Protein AF-A0A953RGW0-F1 (afdb_monomer_lite)

S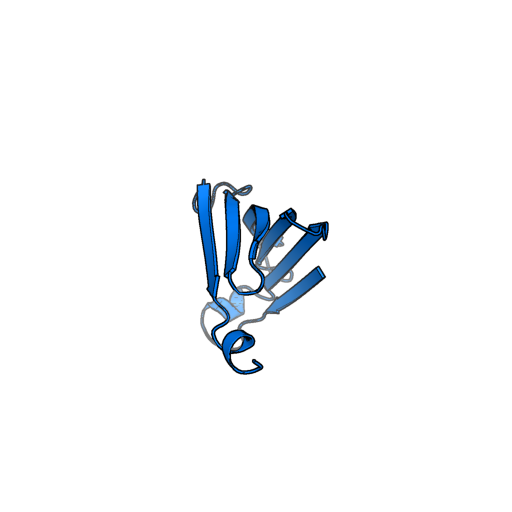equence (105 aa):
MFNPVFERALDGPGTAHGWNFEPALLLRWKRKEFSPSLEYYGEVESINVRPRAQPEVHQLFCGGDWEMSRIFKVNLGVGFDLAGRGPGIVLKSRLEWDWGARRNR

Secondary structure (DSSP, 8-state):
-EEEEEEE-SSSGGGGG-EEEEEEEEEE---SSEEEEEEEEEEEE-SSSSSTTEEEEEEEEEEEEEEEETTEEEEEEEEEESSSSS-SEEEEEEEEE-SGGGS--

Radius of gyration: 18.39 Å; chains: 1; bounding box: 42×29×50 Å

Structure (mmCIF, N/CA/C/O backbone):
data_AF-A0A953RGW0-F1
#
_entry.id   AF-A0A953RGW0-F1
#
loop_
_atom_site.group_PDB
_atom_site.id
_atom_site.type_symbol
_atom_site.label_atom_id
_atom_site.label_alt_id
_atom_site.label_comp_id
_atom_site.label_asym_id
_atom_site.label_entity_id
_atom_site.label_seq_id
_atom_site.pdbx_PDB_ins_code
_atom_site.Cartn_x
_atom_site.Cartn_y
_atom_site.Cartn_z
_atom_site.occupancy
_atom_site.B_iso_or_equiv
_atom_site.auth_seq_id
_atom_site.auth_comp_id
_atom_site.auth_asym_id
_atom_site.auth_atom_id
_atom_site.pdbx_PDB_model_num
ATOM 1 N N . MET A 1 1 ? 5.801 -2.560 6.561 1.00 76.00 1 MET A N 1
ATOM 2 C CA . MET A 1 1 ? 5.990 -3.896 5.967 1.00 76.00 1 MET A CA 1
ATOM 3 C C . MET A 1 1 ? 6.678 -3.705 4.634 1.00 76.00 1 MET A C 1
ATOM 5 O O . MET A 1 1 ? 6.277 -2.824 3.891 1.00 76.00 1 MET A O 1
ATOM 9 N N . PHE A 1 2 ? 7.712 -4.487 4.362 1.00 77.31 2 PHE A N 1
ATOM 10 C CA . PHE A 1 2 ? 8.408 -4.504 3.080 1.00 77.31 2 PHE A CA 1
ATOM 11 C C . PHE A 1 2 ? 8.417 -5.954 2.601 1.00 77.31 2 PHE A C 1
ATOM 13 O O . PHE A 1 2 ? 8.765 -6.835 3.386 1.00 77.31 2 PHE A O 1
ATOM 20 N N . ASN A 1 3 ? 7.951 -6.192 1.379 1.00 77.81 3 ASN A N 1
ATOM 21 C CA . ASN A 1 3 ? 7.791 -7.517 0.792 1.00 77.81 3 ASN A CA 1
ATOM 22 C C . ASN A 1 3 ? 8.281 -7.506 -0.663 1.00 77.81 3 ASN A C 1
ATOM 24 O O . ASN A 1 3 ? 7.475 -7.364 -1.580 1.00 77.81 3 ASN A O 1
ATOM 28 N N . PRO A 1 4 ? 9.599 -7.583 -0.882 1.00 75.19 4 PRO A N 1
ATOM 29 C CA . PRO A 1 4 ? 10.150 -7.698 -2.221 1.00 75.19 4 PRO A CA 1
ATOM 30 C C . PRO A 1 4 ? 9.944 -9.112 -2.773 1.00 75.19 4 PRO A C 1
ATOM 32 O O . PRO A 1 4 ? 10.230 -10.090 -2.080 1.00 75.19 4 PRO A O 1
ATOM 35 N N . VAL A 1 5 ? 9.520 -9.214 -4.030 1.00 74.50 5 VAL A N 1
ATOM 36 C CA . VAL A 1 5 ? 9.441 -10.483 -4.764 1.00 74.50 5 VAL A CA 1
ATOM 37 C C . VAL A 1 5 ? 10.449 -10.463 -5.912 1.00 74.50 5 VAL A C 1
ATOM 39 O O . VAL A 1 5 ? 10.623 -9.450 -6.586 1.00 74.50 5 VAL A O 1
ATOM 42 N N . PHE A 1 6 ? 11.153 -11.579 -6.103 1.00 72.62 6 PHE A N 1
ATOM 43 C CA . PHE A 1 6 ? 12.003 -11.818 -7.267 1.00 72.62 6 PHE A CA 1
ATOM 44 C C . PHE A 1 6 ? 11.414 -12.981 -8.052 1.00 72.62 6 PHE A C 1
ATOM 46 O O . PHE A 1 6 ? 11.306 -14.087 -7.516 1.00 72.62 6 PHE A O 1
ATOM 53 N N . GLU A 1 7 ? 11.079 -12.745 -9.313 1.00 63.81 7 GLU A N 1
ATOM 54 C CA . GLU A 1 7 ? 10.497 -13.749 -10.195 1.00 63.81 7 GLU A CA 1
ATOM 55 C C . GLU A 1 7 ? 11.407 -14.017 -11.392 1.00 63.81 7 GLU A C 1
ATOM 57 O O . GLU A 1 7 ? 12.159 -13.159 -11.857 1.00 63.81 7 GLU A O 1
ATOM 62 N N . ARG A 1 8 ? 11.364 -15.250 -11.894 1.00 62.41 8 ARG A N 1
ATOM 63 C CA . ARG A 1 8 ? 12.017 -15.632 -13.144 1.00 62.41 8 ARG A CA 1
ATOM 64 C C . ARG A 1 8 ? 11.157 -16.670 -13.837 1.00 62.41 8 ARG A C 1
ATOM 66 O O . ARG A 1 8 ? 10.942 -17.749 -13.284 1.00 62.41 8 ARG A O 1
ATOM 73 N N . ALA A 1 9 ? 10.734 -16.377 -15.061 1.00 63.31 9 ALA A N 1
ATOM 74 C CA . ALA A 1 9 ? 10.098 -17.373 -15.910 1.00 63.31 9 ALA A CA 1
ATOM 75 C C . ALA A 1 9 ? 11.085 -18.524 -16.174 1.00 63.31 9 ALA A C 1
ATOM 77 O O . ALA A 1 9 ? 12.212 -18.291 -16.616 1.00 63.31 9 ALA A O 1
ATOM 78 N N . LEU A 1 10 ? 10.682 -19.758 -15.860 1.00 58.28 10 LEU A N 1
ATOM 79 C CA . LEU A 1 10 ? 11.498 -20.958 -16.082 1.00 58.28 10 LEU A CA 1
ATOM 80 C C . LEU A 1 10 ? 11.241 -21.591 -17.459 1.00 58.28 10 LEU A C 1
ATOM 82 O O . LEU A 1 10 ? 12.142 -22.236 -17.978 1.00 58.28 10 LEU A O 1
ATOM 86 N N . ASP A 1 11 ? 10.069 -21.347 -18.059 1.00 49.47 11 ASP A N 1
ATOM 87 C CA . ASP A 1 11 ? 9.687 -21.800 -19.403 1.00 49.47 11 ASP A CA 1
ATOM 88 C C . ASP A 1 11 ? 8.729 -20.799 -20.089 1.00 49.47 11 ASP A C 1
ATOM 90 O O . ASP A 1 11 ? 7.968 -20.096 -19.422 1.00 49.47 11 ASP A O 1
ATOM 94 N N . GLY A 1 12 ? 8.759 -20.732 -21.428 1.00 60.22 12 GLY A N 1
ATOM 95 C CA . GLY A 1 12 ? 7.894 -19.871 -22.260 1.00 60.22 12 GLY A CA 1
ATOM 96 C C . GLY A 1 12 ? 8.541 -18.554 -22.741 1.00 60.22 12 GLY A C 1
ATOM 97 O O . GLY A 1 12 ? 9.683 -18.273 -22.383 1.00 60.22 12 GLY A O 1
ATOM 98 N N . PRO A 1 13 ? 7.841 -17.719 -23.544 1.00 57.22 13 PRO A N 1
ATOM 99 C CA . PRO A 1 13 ? 8.386 -16.491 -24.161 1.00 57.22 13 PRO A CA 1
ATOM 100 C C . PRO A 1 13 ? 9.000 -15.471 -23.178 1.00 57.22 13 PRO A C 1
ATOM 102 O O . PRO A 1 13 ? 9.831 -14.649 -23.565 1.00 57.22 13 PRO A O 1
ATOM 105 N N . GLY A 1 14 ? 8.634 -15.548 -21.894 1.00 52.44 14 GLY A N 1
ATOM 106 C CA . GLY A 1 14 ? 9.189 -14.740 -20.804 1.00 52.44 14 GLY A CA 1
ATOM 107 C C . GLY A 1 14 ? 10.592 -15.154 -20.334 1.00 52.44 14 GLY A C 1
ATOM 108 O O . GLY A 1 14 ? 11.265 -14.361 -19.688 1.00 52.44 14 GLY A O 1
ATOM 109 N N . THR A 1 15 ? 11.100 -16.344 -20.690 1.00 58.00 15 THR A N 1
ATOM 110 C CA . THR A 1 15 ? 12.470 -16.778 -20.311 1.00 58.00 15 THR A CA 1
ATOM 111 C C . THR A 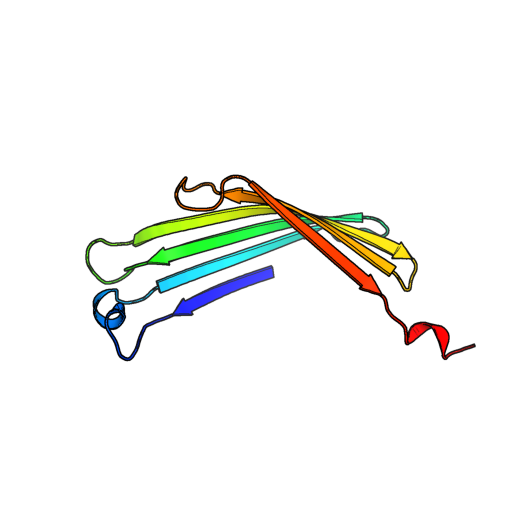1 15 ? 13.563 -15.864 -20.872 1.00 58.00 15 THR A C 1
ATOM 113 O O . THR A 1 15 ? 14.610 -15.699 -20.245 1.00 58.00 15 THR A O 1
ATOM 116 N N . ALA A 1 16 ? 13.314 -15.218 -22.016 1.00 58.12 16 ALA A N 1
ATOM 117 C CA . ALA A 1 16 ? 14.228 -14.246 -22.618 1.00 58.12 16 ALA A CA 1
ATOM 118 C C . ALA A 1 16 ? 14.282 -12.897 -21.867 1.00 58.12 16 ALA A C 1
ATOM 120 O O . ALA A 1 16 ? 15.234 -12.140 -22.057 1.00 58.12 16 ALA A O 1
ATOM 121 N N . HIS A 1 17 ? 13.299 -12.618 -21.003 1.00 58.47 17 HIS A N 1
ATOM 122 C CA . HIS A 1 17 ? 13.153 -11.355 -20.267 1.00 58.47 17 HIS A CA 1
ATOM 123 C C . HIS A 1 17 ? 13.881 -11.377 -18.909 1.00 58.47 17 HIS A C 1
ATOM 125 O O . HIS A 1 17 ? 14.019 -10.354 -18.252 1.00 58.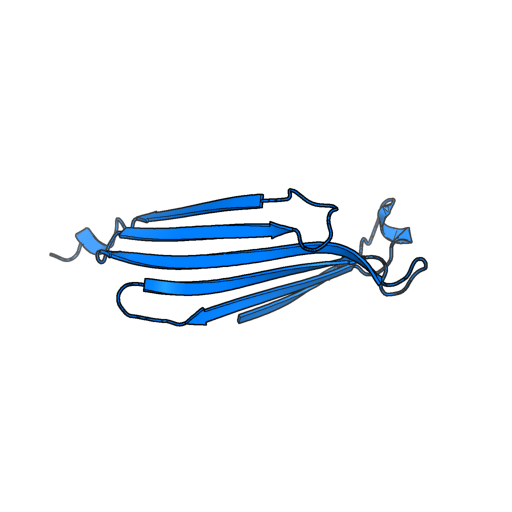47 17 HIS A O 1
ATOM 131 N N . GLY A 1 18 ? 14.468 -12.511 -18.510 1.00 66.75 18 GLY A N 1
ATOM 132 C CA . GLY A 1 18 ? 15.358 -12.592 -17.351 1.00 66.75 18 GLY A CA 1
ATOM 133 C C . GLY A 1 18 ? 14.646 -12.578 -16.001 1.00 66.75 18 GLY A C 1
ATOM 134 O O . GLY A 1 18 ? 13.640 -13.249 -15.814 1.00 66.75 18 GLY A O 1
ATOM 135 N N . TRP A 1 19 ? 15.257 -11.908 -15.021 1.00 69.06 19 TRP A N 1
ATOM 136 C CA . TRP A 1 19 ? 14.701 -11.775 -13.674 1.00 69.06 19 TRP A CA 1
ATOM 137 C C . TRP A 1 19 ? 13.844 -10.513 -13.589 1.00 69.06 19 TRP A C 1
ATOM 139 O O . TRP A 1 19 ? 14.336 -9.433 -13.936 1.00 69.06 19 TRP A O 1
ATOM 149 N N . ASN A 1 20 ? 12.637 -10.673 -13.057 1.00 70.19 20 ASN A N 1
ATOM 150 C CA . ASN A 1 20 ? 11.708 -9.608 -12.712 1.00 70.19 20 ASN A CA 1
ATOM 151 C C . ASN A 1 20 ? 11.779 -9.351 -11.200 1.00 70.19 20 ASN A C 1
ATOM 153 O O . ASN A 1 20 ? 12.016 -10.263 -10.400 1.00 70.19 20 ASN A O 1
ATOM 157 N N . PHE A 1 21 ? 11.646 -8.090 -10.806 1.00 75.25 21 PHE A N 1
ATOM 158 C CA . PHE A 1 21 ? 11.676 -7.671 -9.410 1.00 75.25 21 PHE A CA 1
ATOM 159 C C . PHE A 1 21 ? 10.499 -6.768 -9.104 1.00 75.25 21 PHE A C 1
ATOM 161 O O . PHE A 1 21 ? 10.337 -5.706 -9.703 1.00 75.25 21 PHE A O 1
ATOM 168 N N . GLU A 1 22 ? 9.738 -7.177 -8.101 1.00 79.19 22 GLU A N 1
ATOM 169 C CA . GLU A 1 22 ? 8.524 -6.508 -7.674 1.00 79.19 22 GLU A CA 1
ATOM 170 C C . GLU A 1 22 ? 8.661 -6.069 -6.214 1.00 79.19 22 GLU A C 1
ATOM 172 O O . GLU A 1 22 ? 8.368 -6.822 -5.275 1.00 79.19 22 GLU A O 1
ATOM 177 N N . PRO A 1 23 ? 9.182 -4.857 -5.961 1.00 79.31 23 PRO A N 1
ATOM 178 C CA . PRO A 1 23 ? 9.221 -4.316 -4.616 1.00 79.31 23 PRO A CA 1
ATOM 179 C C . PRO A 1 23 ? 7.819 -3.881 -4.176 1.00 79.31 23 PRO A C 1
ATOM 181 O O . PRO A 1 23 ? 7.279 -2.901 -4.690 1.00 79.31 23 PRO A O 1
ATOM 184 N N . ALA A 1 24 ? 7.277 -4.536 -3.145 1.00 83.38 24 ALA A N 1
ATOM 185 C CA . ALA A 1 24 ? 6.096 -4.052 -2.435 1.00 83.38 24 ALA A CA 1
ATOM 186 C C . ALA A 1 24 ? 6.476 -3.445 -1.075 1.00 83.38 24 ALA A C 1
ATOM 188 O O . ALA A 1 24 ? 7.165 -4.057 -0.252 1.00 83.38 24 ALA A O 1
ATOM 189 N N . LEU A 1 25 ? 5.996 -2.235 -0.800 1.00 87.94 25 LEU A N 1
ATOM 190 C CA . LEU A 1 25 ? 6.187 -1.532 0.466 1.00 87.94 25 LEU A CA 1
ATOM 191 C C . LEU A 1 25 ? 4.837 -1.051 0.998 1.00 87.94 25 LEU A C 1
ATOM 193 O O . LEU A 1 25 ? 4.066 -0.429 0.285 1.00 87.94 25 LEU A O 1
ATOM 197 N N . LEU A 1 26 ? 4.5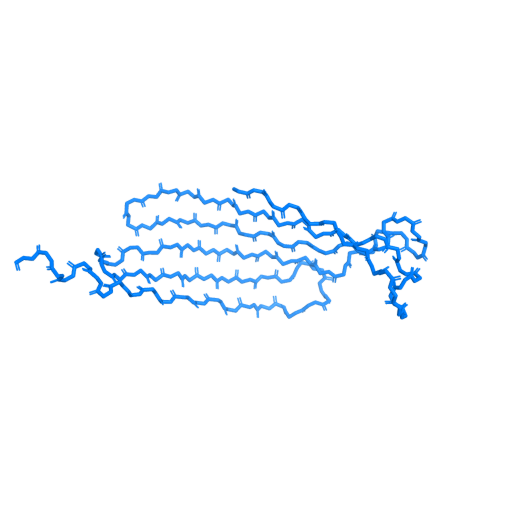75 -1.283 2.280 1.00 88.81 26 LEU A N 1
ATOM 198 C CA . LEU A 1 26 ? 3.428 -0.748 3.010 1.00 88.81 26 LEU A CA 1
ATOM 199 C C . LEU A 1 26 ? 3.934 -0.019 4.256 1.00 88.81 26 LEU A C 1
ATOM 201 O O . LEU A 1 26 ? 4.468 -0.633 5.187 1.00 88.81 26 LEU A O 1
ATOM 205 N N . LEU A 1 27 ? 3.699 1.282 4.316 1.00 90.88 27 LEU A N 1
ATOM 206 C CA . LEU A 1 27 ? 3.849 2.089 5.519 1.00 90.88 27 LEU A CA 1
ATOM 207 C C . LEU A 1 27 ? 2.463 2.314 6.108 1.00 90.88 27 LEU A C 1
ATOM 209 O O . LEU A 1 27 ? 1.577 2.824 5.435 1.00 90.88 27 LEU A O 1
ATOM 213 N N . ARG A 1 28 ? 2.256 1.922 7.366 1.00 92.06 28 ARG A N 1
ATOM 214 C CA . ARG A 1 28 ? 0.979 2.113 8.061 1.00 92.06 28 ARG A CA 1
ATOM 215 C C . ARG A 1 28 ? 1.221 2.719 9.425 1.00 92.06 28 ARG A C 1
ATOM 217 O O . ARG A 1 28 ? 1.946 2.144 10.237 1.00 92.06 28 ARG A O 1
ATOM 224 N N . TRP A 1 29 ? 0.565 3.840 9.690 1.00 91.31 29 TRP A N 1
ATOM 225 C CA . TRP A 1 29 ? 0.536 4.431 11.016 1.00 91.31 29 TRP A CA 1
ATOM 226 C C . TRP A 1 29 ? -0.672 3.885 11.765 1.00 91.31 29 TRP A C 1
ATOM 228 O O . TRP A 1 29 ? -1.805 4.251 11.469 1.00 91.31 29 TRP A O 1
ATOM 238 N N . LYS A 1 30 ? -0.449 3.021 12.757 1.00 90.62 30 LYS A N 1
ATOM 239 C CA . LYS A 1 30 ? -1.547 2.462 13.553 1.00 90.62 30 LYS A CA 1
ATOM 240 C C . LYS A 1 30 ? -2.117 3.520 14.499 1.00 90.62 30 LYS A C 1
ATOM 242 O O . LYS A 1 30 ? -1.388 4.056 15.333 1.00 90.62 30 LYS A O 1
ATOM 247 N N . ARG A 1 31 ? -3.413 3.809 14.383 1.00 89.38 31 ARG A N 1
ATOM 248 C CA . ARG A 1 31 ? -4.179 4.582 15.375 1.00 89.38 31 ARG A CA 1
ATOM 249 C C . ARG A 1 31 ? -5.467 3.845 15.717 1.00 89.38 31 ARG A C 1
ATOM 251 O O . ARG A 1 31 ? -5.856 2.918 15.020 1.00 89.38 31 ARG A O 1
ATOM 258 N N . LYS A 1 32 ? -6.117 4.283 16.795 1.00 85.38 32 LYS A N 1
ATOM 259 C CA . LYS A 1 32 ? -7.300 3.628 17.362 1.00 85.38 32 LYS A CA 1
ATOM 260 C C . LYS A 1 32 ? -8.520 3.633 16.434 1.00 85.38 32 LYS A C 1
ATOM 262 O O . LYS A 1 32 ? -9.268 2.674 16.434 1.00 85.38 32 LYS A O 1
ATOM 267 N N . GLU A 1 33 ? -8.737 4.715 15.694 1.00 88.12 33 GLU A N 1
ATOM 268 C CA . GLU A 1 33 ? -9.937 4.878 14.856 1.00 88.12 33 GLU A CA 1
ATOM 269 C C . GLU A 1 33 ? -9.590 4.827 13.372 1.00 88.12 33 GLU A C 1
ATOM 271 O O . GLU A 1 33 ? -10.237 4.123 12.605 1.00 88.12 33 GLU A O 1
ATOM 276 N N . PHE A 1 34 ? -8.535 5.537 12.973 1.00 91.94 34 PHE A N 1
ATOM 277 C CA . PHE A 1 34 ? -8.104 5.610 11.584 1.00 91.94 34 PHE A CA 1
ATOM 278 C C . PHE A 1 34 ? -6.594 5.425 11.461 1.00 91.94 34 PHE A C 1
ATOM 280 O O . PHE A 1 34 ? -5.814 6.234 11.967 1.00 91.94 34 PHE A O 1
ATOM 287 N N . SER A 1 35 ? -6.188 4.369 10.766 1.00 94.69 35 SER A N 1
ATOM 288 C CA . SER A 1 35 ? -4.796 4.031 10.502 1.00 94.69 35 SER A CA 1
ATOM 289 C C . SER A 1 35 ? -4.427 4.400 9.064 1.00 94.69 35 SER A C 1
ATOM 291 O O . SER A 1 35 ? -4.648 3.583 8.166 1.00 94.69 35 SER A O 1
ATOM 293 N N . PRO A 1 36 ? -3.873 5.601 8.811 1.00 94.12 36 PRO A N 1
ATOM 294 C CA . PRO A 1 36 ? -3.447 5.971 7.469 1.00 94.12 36 PRO A CA 1
ATOM 295 C C . PRO A 1 36 ? -2.321 5.055 6.984 1.00 94.12 36 PRO A C 1
ATOM 297 O O . PRO A 1 36 ? -1.452 4.627 7.757 1.00 94.12 36 PRO A O 1
ATOM 300 N N . SER A 1 37 ? -2.334 4.771 5.686 1.00 92.06 37 SER A N 1
ATOM 301 C CA . SER A 1 37 ? -1.369 3.913 5.018 1.00 92.06 37 SER A CA 1
ATOM 302 C C . SER A 1 37 ? -0.945 4.445 3.656 1.00 92.06 37 SER A C 1
ATOM 304 O O . SER A 1 37 ? -1.739 5.015 2.910 1.00 92.06 37 SER A O 1
ATOM 306 N N . LEU A 1 38 ? 0.312 4.178 3.329 1.00 91.81 38 LEU A N 1
ATOM 307 C CA . LEU A 1 38 ? 0.906 4.376 2.021 1.00 91.81 38 LEU A CA 1
ATOM 308 C C . LEU A 1 38 ? 1.413 3.020 1.526 1.00 91.81 38 LEU A C 1
ATOM 310 O O . LEU A 1 38 ? 2.248 2.402 2.191 1.00 91.81 38 LEU A O 1
ATOM 314 N N . GLU A 1 39 ? 0.898 2.548 0.397 1.00 89.94 39 GLU A N 1
ATOM 315 C CA . GLU A 1 39 ? 1.367 1.333 -0.271 1.00 89.94 39 GLU A CA 1
ATOM 316 C C . GLU A 1 39 ? 2.062 1.711 -1.575 1.00 89.94 39 GLU A C 1
ATOM 318 O O . GLU A 1 39 ? 1.556 2.527 -2.333 1.00 89.94 39 GLU A O 1
ATOM 323 N N . TYR A 1 40 ? 3.208 1.110 -1.844 1.00 86.81 40 TYR A N 1
ATOM 324 C CA . TYR A 1 40 ? 3.946 1.250 -3.085 1.00 86.81 40 TYR A CA 1
ATOM 325 C C . TYR A 1 40 ? 4.175 -0.138 -3.674 1.00 86.81 40 TYR A C 1
ATOM 327 O O . TYR A 1 40 ? 4.658 -1.030 -2.973 1.00 86.81 40 TYR A O 1
ATOM 335 N N . TYR A 1 41 ? 3.843 -0.292 -4.949 1.00 82.56 41 TYR A N 1
ATOM 336 C CA . TYR A 1 41 ? 4.100 -1.481 -5.748 1.00 82.56 41 TYR A CA 1
ATOM 337 C C . TYR A 1 41 ? 4.907 -1.043 -6.964 1.00 82.56 41 TYR A C 1
ATOM 339 O O . TYR A 1 41 ? 4.455 -0.208 -7.746 1.00 82.56 41 TYR A O 1
ATOM 347 N N . GLY A 1 42 ? 6.124 -1.555 -7.084 1.00 79.94 42 GLY A N 1
ATOM 348 C CA . GLY A 1 42 ? 6.922 -1.402 -8.290 1.00 79.94 42 GLY A CA 1
ATOM 349 C C . GLY A 1 42 ? 7.024 -2.726 -9.024 1.00 79.94 42 GLY A C 1
ATOM 350 O O . GLY A 1 42 ? 6.992 -3.775 -8.389 1.00 79.94 42 GLY A O 1
ATOM 351 N N . GLU A 1 43 ? 7.223 -2.644 -10.329 1.00 73.38 43 GLU A N 1
ATOM 352 C CA . GLU A 1 43 ? 7.594 -3.759 -11.187 1.00 73.38 43 GLU A CA 1
ATOM 353 C C . GLU A 1 43 ? 8.760 -3.319 -12.071 1.00 73.38 43 GLU A C 1
ATOM 355 O O . GLU A 1 43 ? 8.702 -2.304 -12.776 1.00 73.38 43 GLU A O 1
ATOM 360 N N . VAL A 1 44 ? 9.860 -4.056 -11.963 1.00 68.81 44 VAL A N 1
ATOM 361 C CA . VAL A 1 44 ? 11.078 -3.832 -12.732 1.00 68.81 44 VAL A CA 1
ATOM 362 C C . VAL A 1 44 ? 11.407 -5.116 -13.468 1.00 68.81 44 VAL A C 1
ATOM 364 O O . VAL A 1 44 ? 11.831 -6.104 -12.862 1.00 68.81 44 VAL A O 1
ATOM 367 N N . GLU A 1 45 ? 11.260 -5.081 -14.784 1.00 66.62 45 GLU A N 1
ATOM 368 C CA . GLU A 1 45 ? 11.605 -6.207 -15.638 1.00 66.62 45 GLU A CA 1
ATOM 369 C C . GLU A 1 45 ? 13.078 -6.194 -16.050 1.00 66.62 45 GLU A C 1
ATOM 371 O O . GLU A 1 45 ? 13.768 -5.162 -16.043 1.00 66.62 45 GLU A O 1
ATOM 376 N N . SER A 1 46 ? 13.555 -7.360 -16.494 1.00 63.09 46 SER A N 1
ATOM 377 C CA . SER A 1 46 ? 14.824 -7.477 -17.215 1.00 63.09 46 SER A CA 1
ATOM 378 C C . SER A 1 46 ? 16.024 -6.936 -16.432 1.00 63.09 46 SER A C 1
ATOM 380 O O . SER A 1 46 ? 16.870 -6.208 -16.948 1.00 63.09 46 SER A O 1
ATOM 382 N N . ILE A 1 47 ? 16.159 -7.309 -15.157 1.00 59.50 47 ILE A N 1
ATOM 383 C CA . ILE A 1 47 ? 17.277 -6.845 -14.307 1.00 59.50 47 ILE A CA 1
ATOM 384 C C . ILE A 1 47 ? 18.642 -7.283 -14.865 1.00 59.50 47 ILE A C 1
ATOM 386 O O . ILE A 1 47 ? 19.641 -6.564 -14.731 1.00 59.50 47 ILE A O 1
ATOM 390 N N . ASN A 1 48 ? 18.679 -8.464 -15.492 1.00 59.25 48 ASN A N 1
ATOM 391 C CA . ASN A 1 48 ? 19.901 -9.155 -15.915 1.00 59.25 48 ASN A CA 1
ATOM 392 C C . ASN A 1 48 ? 20.079 -9.257 -17.441 1.00 59.25 48 ASN A C 1
ATOM 394 O O . ASN A 1 48 ? 21.108 -9.754 -17.895 1.00 59.25 48 ASN A O 1
ATOM 398 N N . VAL A 1 49 ? 19.119 -8.782 -18.237 1.00 55.81 49 VAL A N 1
ATOM 399 C CA . VAL A 1 49 ? 19.138 -8.855 -19.710 1.00 55.81 49 VAL A CA 1
ATOM 400 C C . VAL A 1 49 ? 18.762 -7.503 -20.307 1.00 55.81 49 VAL A C 1
ATOM 402 O O . VAL A 1 49 ? 18.149 -6.674 -19.646 1.00 55.81 49 VAL A O 1
ATOM 405 N N . ARG A 1 50 ? 19.214 -7.216 -21.532 1.00 52.84 50 ARG A N 1
ATOM 406 C CA . ARG A 1 50 ? 18.901 -5.944 -22.199 1.00 52.84 50 ARG A CA 1
ATOM 407 C C . ARG A 1 50 ? 17.515 -6.023 -22.857 1.00 52.84 50 ARG A C 1
ATOM 409 O O . ARG A 1 50 ? 17.273 -7.018 -23.532 1.00 52.84 50 ARG A O 1
ATOM 416 N N . PRO A 1 51 ? 16.685 -4.966 -22.766 1.00 54.06 51 PRO A N 1
ATOM 417 C CA . PRO A 1 51 ? 16.951 -3.667 -22.138 1.00 54.06 51 PRO A CA 1
ATOM 418 C C . PRO A 1 51 ? 16.808 -3.743 -20.613 1.00 54.06 51 PRO A C 1
ATOM 420 O O . PRO A 1 51 ? 15.824 -4.256 -20.098 1.00 54.06 51 PRO A O 1
ATOM 423 N N . ARG A 1 52 ? 17.821 -3.246 -19.898 1.00 56.78 52 ARG A N 1
ATOM 424 C CA . ARG A 1 52 ? 17.980 -3.481 -18.462 1.00 56.78 52 ARG A CA 1
ATOM 425 C C . ARG A 1 52 ? 17.073 -2.577 -17.636 1.00 56.78 52 ARG A C 1
ATOM 427 O O . ARG A 1 52 ? 17.059 -1.375 -17.893 1.00 56.78 52 ARG A O 1
ATOM 434 N N . ALA A 1 53 ? 16.462 -3.137 -16.590 1.00 57.97 53 ALA A N 1
ATOM 435 C CA . ALA A 1 53 ? 15.735 -2.397 -15.556 1.00 57.97 53 ALA A CA 1
ATOM 436 C C . ALA A 1 53 ? 14.675 -1.456 -16.141 1.00 57.97 53 ALA A C 1
ATOM 438 O O . ALA A 1 53 ? 14.641 -0.270 -15.811 1.00 57.97 53 ALA A O 1
ATOM 439 N N . GLN A 1 54 ? 13.849 -1.978 -17.050 1.00 58.94 54 GLN A N 1
ATOM 440 C CA . GLN A 1 54 ? 12.723 -1.209 -17.556 1.00 58.94 54 GLN A CA 1
ATOM 441 C C . GLN A 1 54 ? 11.648 -1.161 -16.466 1.00 58.94 54 GLN A C 1
ATOM 443 O O . GLN A 1 54 ? 11.157 -2.216 -16.065 1.00 58.94 54 GLN A O 1
ATOM 448 N N . PRO A 1 55 ? 11.307 0.032 -15.952 1.00 58.75 55 PRO A N 1
ATOM 449 C CA . PRO A 1 55 ? 10.170 0.166 -15.065 1.00 58.75 55 PRO A CA 1
ATOM 450 C C . PRO A 1 55 ? 8.902 -0.041 -15.889 1.00 58.75 55 PRO A C 1
ATOM 452 O O . PRO A 1 55 ? 8.627 0.734 -16.810 1.00 58.75 55 PRO A O 1
ATOM 455 N N . GLU A 1 56 ? 8.152 -1.094 -15.591 1.00 66.81 56 GLU A N 1
ATOM 456 C CA . GLU A 1 56 ? 6.891 -1.345 -16.287 1.00 66.81 56 GLU A CA 1
ATOM 457 C C . GLU A 1 56 ? 5.732 -0.658 -15.585 1.00 66.81 56 GLU A C 1
ATOM 459 O O . GLU A 1 56 ? 4.947 0.033 -16.235 1.00 66.81 56 GLU A O 1
ATOM 464 N N . VAL A 1 57 ? 5.663 -0.771 -14.258 1.00 71.69 57 VAL A N 1
ATOM 465 C CA . VAL A 1 57 ? 4.553 -0.230 -13.476 1.00 71.69 57 VAL A CA 1
ATOM 466 C C . VAL A 1 57 ? 5.055 0.264 -12.122 1.00 71.69 57 VAL A C 1
ATOM 468 O O . VAL A 1 57 ? 5.788 -0.424 -11.414 1.00 71.69 57 VAL A O 1
ATOM 471 N N . HIS A 1 58 ? 4.638 1.471 -11.735 1.00 83.62 58 HIS A N 1
ATOM 472 C CA . HIS A 1 58 ? 4.890 2.016 -10.403 1.00 83.62 58 HIS A CA 1
ATOM 473 C C . HIS A 1 58 ? 3.590 2.565 -9.839 1.00 83.62 58 HIS A C 1
ATOM 475 O O . HIS A 1 58 ? 3.177 3.665 -10.186 1.00 83.62 58 HIS A O 1
ATOM 481 N N . GLN A 1 59 ? 2.952 1.826 -8.942 1.00 84.75 59 GLN A N 1
ATOM 482 C CA . GLN A 1 59 ? 1.696 2.242 -8.334 1.00 84.75 59 GLN A CA 1
ATOM 483 C C . GLN A 1 59 ? 1.899 2.665 -6.886 1.00 84.75 59 GLN A C 1
ATOM 485 O O . GLN A 1 59 ? 2.481 1.943 -6.076 1.00 84.75 59 GLN A O 1
ATOM 490 N N . LEU A 1 60 ? 1.368 3.836 -6.550 1.00 88.62 60 LEU A N 1
ATOM 491 C CA . LEU A 1 60 ? 1.353 4.366 -5.195 1.00 88.62 60 LEU A CA 1
ATOM 492 C C . LEU A 1 60 ? -0.090 4.507 -4.723 1.00 88.62 60 LEU A C 1
ATOM 494 O O . LEU A 1 60 ? -0.845 5.290 -5.290 1.00 88.62 60 LEU A O 1
ATOM 498 N N . PHE A 1 61 ? -0.464 3.792 -3.669 1.00 89.88 61 PHE A N 1
ATOM 499 C CA . PHE A 1 61 ? -1.764 3.906 -3.028 1.00 89.88 61 PHE A CA 1
ATOM 500 C C . PHE A 1 61 ? -1.665 4.696 -1.731 1.00 89.88 61 PHE A C 1
ATOM 502 O O . PHE A 1 61 ? -0.985 4.301 -0.785 1.00 89.88 61 PHE A O 1
ATOM 509 N N . CYS A 1 62 ? -2.425 5.779 -1.665 1.00 91.88 62 CYS A N 1
ATOM 510 C CA . CYS A 1 62 ? -2.659 6.553 -0.458 1.00 91.88 62 CYS A CA 1
ATOM 511 C C . CYS A 1 62 ? -4.021 6.164 0.108 1.00 91.88 62 CYS A C 1
ATOM 513 O O . CYS A 1 62 ? -5.029 6.256 -0.590 1.00 91.88 62 CYS A O 1
ATOM 515 N N . GLY A 1 63 ? -4.082 5.745 1.366 1.00 93.69 63 GLY A N 1
ATOM 516 C CA . GLY A 1 63 ? -5.334 5.298 1.958 1.00 93.69 63 GLY A CA 1
ATOM 517 C C . GLY A 1 63 ? -5.265 5.137 3.463 1.00 93.69 63 GLY A C 1
ATOM 518 O O . GLY A 1 63 ? -4.440 5.750 4.140 1.00 93.69 63 GLY A O 1
ATOM 519 N N . GLY A 1 64 ? -6.141 4.301 3.997 1.00 93.44 64 GLY A N 1
ATOM 520 C CA . GLY A 1 64 ? -6.100 3.919 5.396 1.00 93.44 64 GLY A CA 1
ATOM 521 C C . GLY A 1 64 ? -7.222 2.978 5.789 1.00 93.44 64 GLY A C 1
ATOM 522 O O . GLY A 1 64 ? -8.222 2.835 5.083 1.00 93.44 64 GLY A O 1
ATOM 523 N N . ASP A 1 65 ? -7.036 2.358 6.948 1.00 93.12 65 ASP A N 1
ATOM 524 C CA . ASP A 1 65 ? -8.034 1.515 7.595 1.00 93.12 65 ASP A CA 1
ATOM 525 C C . ASP A 1 65 ? -8.811 2.337 8.625 1.00 93.12 65 ASP A C 1
ATOM 527 O O . ASP A 1 65 ? -8.217 2.945 9.516 1.00 93.12 65 ASP A O 1
ATOM 531 N N . TRP A 1 66 ? -10.134 2.315 8.545 1.00 93.19 66 TRP A N 1
ATOM 532 C CA . TRP A 1 66 ? -11.046 2.879 9.528 1.00 93.19 66 TRP A CA 1
ATOM 533 C C . TRP A 1 66 ? -11.714 1.754 10.319 1.00 93.19 66 TRP A C 1
ATOM 535 O O . TRP A 1 66 ? -12.474 0.947 9.779 1.00 93.19 66 TRP A O 1
ATOM 545 N N . GLU A 1 67 ? -11.459 1.721 11.622 1.00 91.81 67 GLU A N 1
ATOM 546 C CA . GLU A 1 67 ? -12.193 0.891 12.573 1.00 91.81 67 GLU A CA 1
ATOM 547 C C . GLU A 1 67 ? -13.521 1.574 12.935 1.00 91.81 67 GLU A C 1
ATOM 549 O O . GLU A 1 67 ? -13.586 2.406 13.838 1.00 91.81 67 GLU A O 1
ATOM 554 N N . MET A 1 68 ? -14.595 1.254 12.205 1.00 87.06 68 MET A N 1
ATOM 555 C CA . MET A 1 68 ? -15.927 1.808 12.492 1.00 87.06 68 MET A CA 1
ATOM 556 C C . MET A 1 68 ? -16.575 1.146 13.711 1.00 87.06 68 MET A C 1
ATOM 558 O O . MET A 1 68 ? -17.313 1.780 14.462 1.00 87.06 68 MET A O 1
ATOM 562 N N . SER A 1 69 ? -16.319 -0.145 13.920 1.00 85.81 69 SER A N 1
ATOM 563 C CA . SER A 1 69 ? -16.733 -0.865 15.121 1.00 85.81 69 SER A CA 1
ATOM 564 C C . SER A 1 69 ? -15.827 -2.071 15.364 1.00 85.81 69 SER A C 1
ATOM 566 O O . SER A 1 69 ? -15.009 -2.432 14.522 1.00 85.81 69 SER A O 1
ATOM 568 N N . ARG A 1 70 ? -16.020 -2.764 16.492 1.00 84.75 70 ARG A N 1
ATOM 569 C CA . ARG A 1 70 ? -15.289 -4.009 16.796 1.00 84.75 70 ARG A CA 1
ATOM 570 C C . ARG A 1 70 ? -15.519 -5.129 15.775 1.00 84.75 70 ARG A C 1
ATOM 572 O O . ARG A 1 70 ? -14.767 -6.093 15.779 1.00 84.75 70 ARG A O 1
ATOM 579 N N . ILE A 1 71 ? -16.561 -5.013 14.953 1.00 89.88 71 ILE A N 1
ATOM 580 C CA . ILE A 1 71 ? -16.970 -6.028 13.979 1.00 89.88 71 ILE A CA 1
ATOM 581 C C . ILE A 1 71 ? -16.896 -5.536 12.538 1.00 89.88 71 ILE A C 1
ATOM 583 O O . ILE A 1 71 ? -17.121 -6.326 11.634 1.00 89.88 71 ILE A O 1
ATOM 587 N N . PHE A 1 72 ? -16.631 -4.247 12.315 1.00 9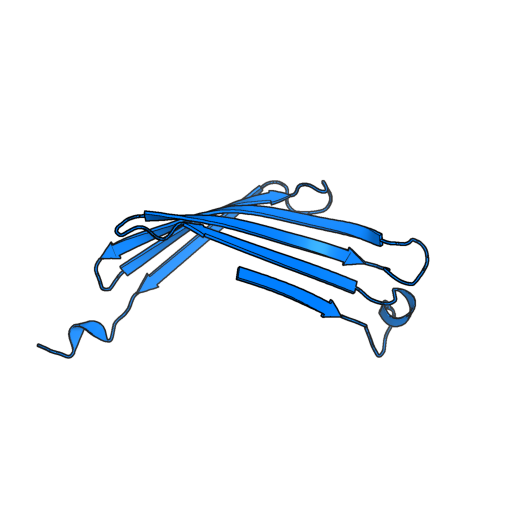0.69 72 PHE A N 1
ATOM 588 C CA . PHE A 1 72 ? -16.695 -3.647 10.989 1.00 90.69 72 PHE A CA 1
ATOM 589 C C . PHE A 1 72 ? -15.529 -2.693 10.772 1.00 90.69 72 PHE A C 1
ATOM 591 O O . PHE A 1 72 ? -15.366 -1.720 11.516 1.00 90.69 72 PHE A O 1
ATOM 598 N N . LYS A 1 73 ? -14.745 -2.967 9.730 1.00 92.94 73 LYS A N 1
ATOM 599 C CA . LYS A 1 73 ? -13.632 -2.125 9.295 1.00 92.94 73 LYS A CA 1
ATOM 600 C C . LYS A 1 73 ? -13.803 -1.752 7.833 1.00 92.94 73 LYS A C 1
ATOM 602 O O . LYS A 1 73 ? -14.238 -2.560 7.014 1.00 92.94 73 LYS A O 1
ATOM 607 N N . VAL A 1 74 ? -13.414 -0.530 7.513 1.00 93.12 74 VAL A N 1
ATOM 608 C CA . VAL A 1 74 ? -13.480 0.027 6.166 1.00 93.12 74 VAL A CA 1
ATOM 609 C C . VAL A 1 74 ? -12.091 0.489 5.777 1.00 93.12 74 VAL A C 1
ATOM 611 O O . VAL A 1 74 ? -11.529 1.359 6.424 1.00 93.12 74 VAL A O 1
ATOM 614 N N . ASN A 1 75 ? -11.536 -0.064 4.712 1.00 92.69 75 ASN A N 1
ATOM 615 C CA . ASN A 1 75 ? -10.325 0.434 4.086 1.00 92.69 75 ASN A CA 1
ATOM 616 C C . ASN A 1 75 ? -10.706 1.203 2.822 1.00 92.69 75 ASN A C 1
ATOM 618 O O . ASN A 1 75 ? -11.502 0.720 2.013 1.00 92.69 75 ASN A O 1
ATOM 622 N N . LEU A 1 76 ? -10.132 2.391 2.667 1.00 93.62 76 LEU A N 1
ATOM 623 C CA . LEU A 1 76 ? -10.261 3.213 1.469 1.00 93.62 76 LEU A CA 1
ATOM 624 C C . LEU A 1 76 ? -8.869 3.632 1.021 1.00 93.62 76 LEU A C 1
ATOM 626 O O . LEU A 1 76 ? -8.030 3.985 1.850 1.00 93.62 76 LEU A O 1
ATOM 630 N N . GLY A 1 77 ? -8.638 3.634 -0.285 1.00 91.69 77 GLY A N 1
ATOM 631 C CA . GLY A 1 77 ? -7.395 4.104 -0.867 1.00 91.69 77 GLY A CA 1
ATOM 632 C C . GLY A 1 77 ? -7.553 4.560 -2.310 1.00 91.69 77 GLY A C 1
ATOM 633 O O . GLY A 1 77 ? -8.424 4.094 -3.044 1.00 91.69 77 GLY A O 1
ATOM 634 N N . VAL A 1 78 ? -6.679 5.475 -2.705 1.00 91.75 78 VAL A N 1
ATOM 635 C CA . VAL A 1 78 ? -6.518 5.963 -4.071 1.00 91.75 78 VAL A CA 1
ATOM 636 C C . VAL A 1 78 ? -5.110 5.611 -4.526 1.00 91.75 78 VAL A C 1
ATOM 638 O O . VAL A 1 78 ? -4.137 6.032 -3.906 1.00 91.75 78 VAL A O 1
ATOM 641 N N . GLY A 1 79 ? -5.027 4.809 -5.578 1.00 88.88 79 GLY A N 1
ATOM 642 C CA . GLY A 1 79 ? -3.824 4.460 -6.313 1.00 88.88 79 GLY A CA 1
ATOM 643 C C . GLY A 1 79 ? -3.561 5.437 -7.448 1.00 88.88 79 GLY A C 1
ATOM 644 O O . GLY A 1 79 ? -4.491 5.832 -8.149 1.00 88.88 79 GLY A O 1
ATOM 645 N N . PHE A 1 80 ? -2.298 5.782 -7.644 1.00 86.69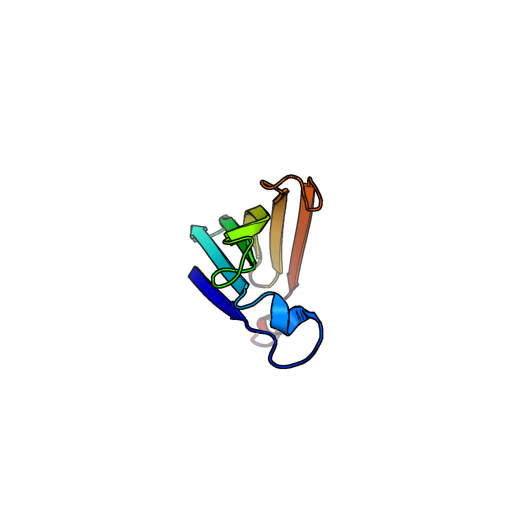 80 PHE A N 1
ATOM 646 C CA . PHE A 1 80 ? -1.809 6.556 -8.776 1.00 86.69 80 PHE A CA 1
ATOM 647 C C . PHE A 1 80 ? -0.733 5.748 -9.481 1.00 86.69 80 PHE A C 1
ATOM 649 O O . PHE A 1 80 ? 0.161 5.215 -8.818 1.00 86.69 80 PHE A O 1
ATOM 656 N N . ASP A 1 81 ? -0.803 5.684 -10.806 1.00 83.56 81 ASP A N 1
ATOM 657 C CA . ASP A 1 81 ? 0.326 5.205 -11.592 1.00 83.56 81 ASP A CA 1
ATOM 658 C C . ASP A 1 81 ? 1.340 6.339 -11.791 1.00 83.56 81 ASP A C 1
ATOM 660 O O . ASP A 1 81 ? 1.023 7.411 -12.307 1.00 83.56 81 ASP A O 1
ATOM 664 N N . LEU A 1 82 ? 2.569 6.097 -11.353 1.00 72.50 82 LEU A N 1
ATOM 665 C CA . LEU A 1 82 ? 3.695 7.019 -11.444 1.00 72.50 82 LEU A CA 1
ATOM 666 C C . LEU A 1 82 ? 4.473 6.843 -12.758 1.00 72.50 82 LEU A C 1
ATOM 668 O O . LEU A 1 82 ? 5.234 7.737 -13.125 1.00 72.50 82 LEU A O 1
ATOM 672 N N . ALA A 1 83 ? 4.308 5.710 -13.453 1.00 66.19 83 ALA A N 1
ATOM 673 C CA . ALA A 1 83 ? 5.081 5.363 -14.649 1.00 66.19 83 ALA A CA 1
ATOM 674 C C . ALA A 1 83 ? 4.400 5.759 -15.975 1.00 66.19 83 ALA A C 1
ATOM 676 O O . ALA A 1 83 ? 5.046 5.744 -17.024 1.00 66.19 83 ALA A O 1
ATOM 677 N N . GLY A 1 84 ? 3.109 6.112 -15.952 1.00 62.00 84 GLY A N 1
ATOM 678 C CA . GLY A 1 84 ? 2.334 6.477 -17.144 1.00 62.00 84 GLY A CA 1
ATOM 679 C C . GLY A 1 84 ? 2.048 5.304 -18.092 1.00 62.00 84 GLY A C 1
ATOM 680 O O . GLY A 1 84 ? 1.688 5.530 -19.247 1.00 62.00 84 GLY A O 1
ATOM 681 N N . ARG A 1 85 ? 2.234 4.065 -17.622 1.00 61.78 85 ARG A N 1
ATOM 682 C CA . ARG A 1 85 ? 2.033 2.812 -18.376 1.00 61.78 85 ARG A CA 1
ATOM 683 C C . ARG A 1 85 ? 0.921 1.929 -17.795 1.00 61.78 85 ARG A C 1
ATOM 685 O O . ARG A 1 85 ? 0.522 0.961 -18.435 1.00 61.78 85 ARG A O 1
ATOM 692 N N . GLY A 1 86 ? 0.388 2.278 -16.627 1.00 61.22 86 GLY A N 1
ATOM 693 C CA . GLY A 1 86 ? -0.726 1.626 -15.949 1.00 61.22 86 GLY A CA 1
ATOM 694 C C . GLY A 1 86 ? -2.003 2.484 -15.898 1.00 61.22 86 GLY A C 1
ATOM 695 O O . GLY A 1 86 ? -2.071 3.577 -16.465 1.00 61.22 86 GLY A O 1
ATOM 696 N N . PRO A 1 87 ? -3.062 1.997 -15.226 1.00 60.62 87 PRO A N 1
ATOM 697 C CA . PRO A 1 87 ? -4.296 2.754 -15.024 1.00 60.62 87 PRO A CA 1
ATOM 698 C C . PRO A 1 87 ? -4.025 3.997 -14.162 1.00 60.62 87 PRO A C 1
ATOM 700 O O . PRO A 1 87 ? -3.633 3.881 -13.005 1.00 60.62 87 PRO A O 1
ATOM 703 N N . GLY A 1 88 ? -4.241 5.191 -14.727 1.00 77.25 88 GLY A N 1
ATOM 704 C CA . GLY A 1 88 ? -3.801 6.460 -14.129 1.00 77.25 88 GLY A CA 1
ATOM 705 C C . GLY A 1 88 ? -4.277 6.707 -12.691 1.00 77.25 88 GLY A C 1
ATOM 706 O O . GLY A 1 88 ? -3.474 7.096 -11.845 1.00 77.25 88 GLY A O 1
ATOM 707 N N . ILE A 1 89 ? -5.558 6.459 -12.394 1.00 82.69 89 ILE A N 1
ATOM 708 C CA . ILE A 1 89 ? -6.118 6.539 -11.035 1.00 82.69 89 ILE A CA 1
ATOM 709 C C . ILE A 1 89 ? -6.894 5.257 -10.743 1.00 82.69 89 ILE A C 1
ATOM 711 O O . ILE A 1 89 ? -7.777 4.867 -11.508 1.00 82.69 89 ILE A O 1
ATOM 715 N N . VAL A 1 90 ? -6.602 4.632 -9.606 1.00 86.00 90 VAL A N 1
ATOM 716 C CA . VAL A 1 90 ? -7.277 3.426 -9.118 1.00 86.00 90 VAL A CA 1
ATOM 717 C C . VAL A 1 90 ? -7.969 3.745 -7.803 1.00 86.00 90 VAL A C 1
ATOM 719 O O . VAL A 1 90 ? -7.354 4.247 -6.872 1.00 86.00 90 VAL A O 1
ATOM 722 N N . LEU A 1 91 ? -9.252 3.423 -7.684 1.00 89.12 91 LEU A N 1
ATOM 723 C CA . LEU A 1 91 ? -9.961 3.498 -6.409 1.00 89.12 91 LEU A CA 1
ATOM 724 C C . LEU A 1 91 ? -10.017 2.104 -5.788 1.00 89.12 91 LEU A C 1
ATOM 726 O O . LEU A 1 91 ? -10.459 1.151 -6.427 1.00 89.12 91 LEU A O 1
ATOM 730 N N . LYS A 1 92 ? -9.571 1.988 -4.537 1.00 88.50 92 LYS A N 1
ATOM 731 C CA . LYS A 1 92 ? -9.565 0.743 -3.768 1.00 88.50 92 LYS A CA 1
ATOM 732 C C . LYS A 1 92 ? -10.435 0.921 -2.533 1.00 88.50 92 LYS A C 1
ATOM 734 O O . LYS A 1 92 ? -10.254 1.860 -1.760 1.00 88.50 92 LYS A O 1
ATOM 739 N N . SER A 1 93 ? -11.362 -0.003 -2.331 1.00 92.00 93 SER A N 1
ATOM 740 C CA . SER A 1 93 ? -12.134 -0.095 -1.099 1.00 92.00 93 SER A CA 1
ATOM 741 C C . SER A 1 93 ? -12.207 -1.544 -0.636 1.00 92.00 93 SER A C 1
ATOM 743 O O . SER A 1 93 ? -12.286 -2.475 -1.439 1.00 92.00 93 SER A O 1
ATOM 745 N N . ARG A 1 94 ? -12.145 -1.751 0.679 1.00 92.19 94 ARG A N 1
ATOM 746 C CA . ARG A 1 94 ? -12.364 -3.058 1.303 1.00 92.19 94 ARG A CA 1
ATOM 747 C C . ARG A 1 94 ? -13.233 -2.877 2.535 1.00 92.19 94 ARG A C 1
ATOM 749 O O . ARG A 1 94 ? -12.934 -2.064 3.401 1.00 92.19 94 ARG A O 1
ATOM 756 N N . LEU A 1 95 ? -14.289 -3.673 2.613 1.00 92.81 95 LEU A N 1
ATOM 757 C CA . LEU A 1 95 ? -15.181 -3.745 3.762 1.00 92.81 95 LEU A CA 1
ATOM 758 C C . LEU A 1 95 ? -14.940 -5.092 4.439 1.00 92.81 95 LEU A C 1
ATOM 760 O O . LEU A 1 95 ? -15.071 -6.135 3.802 1.00 92.81 95 LEU A O 1
ATOM 764 N N . GLU A 1 96 ? -14.548 -5.070 5.706 1.00 91.50 96 GLU A N 1
ATOM 765 C CA . GLU A 1 96 ? -14.300 -6.269 6.503 1.00 91.50 96 GLU A CA 1
ATOM 766 C C . GLU A 1 96 ? -15.349 -6.356 7.607 1.00 91.50 96 GLU A C 1
ATOM 768 O O . GLU A 1 96 ? -15.540 -5.403 8.366 1.00 91.50 96 GLU A O 1
ATOM 773 N N . TRP A 1 97 ? -16.026 -7.503 7.685 1.00 92.38 97 TRP A N 1
ATOM 774 C CA . TRP A 1 97 ? -17.037 -7.782 8.698 1.00 92.38 97 TRP A CA 1
ATOM 775 C C . TRP A 1 97 ? -16.694 -9.065 9.457 1.00 92.38 97 TRP A C 1
ATOM 777 O O . TRP A 1 97 ? -16.604 -10.137 8.858 1.00 92.38 97 TRP A O 1
ATOM 787 N N . ASP A 1 98 ? -16.545 -8.964 10.776 1.00 88.44 98 ASP A N 1
ATOM 788 C CA . ASP A 1 98 ? -16.306 -10.100 11.666 1.00 88.44 98 ASP A CA 1
ATOM 789 C C . ASP A 1 98 ? -17.624 -10.573 12.302 1.00 88.44 98 ASP A C 1
ATOM 791 O O . ASP A 1 98 ? -18.231 -9.902 13.142 1.00 88.44 98 ASP A O 1
ATOM 795 N N . TRP A 1 99 ? -18.081 -11.754 11.886 1.00 80.56 99 TRP A N 1
ATOM 796 C CA . TRP A 1 99 ? -19.311 -12.383 12.374 1.00 80.56 99 TRP A CA 1
ATOM 797 C C . TRP A 1 99 ? -19.108 -13.188 13.672 1.00 80.56 99 TRP A C 1
ATOM 799 O O . TRP A 1 99 ? -20.085 -13.531 14.342 1.00 80.56 99 TRP A O 1
ATOM 809 N N . GLY A 1 100 ? -17.859 -13.484 14.051 1.00 68.56 100 GLY A N 1
ATOM 810 C CA . GLY A 1 100 ? -17.506 -14.336 15.192 1.00 68.56 100 GLY A CA 1
ATOM 811 C C . GLY A 1 100 ? -17.559 -13.622 16.544 1.00 68.56 100 GLY A C 1
ATOM 812 O O . GLY A 1 100 ? -17.861 -14.244 17.564 1.00 68.56 100 GLY A O 1
ATOM 813 N N . ALA A 1 101 ? -17.376 -12.301 16.566 1.00 59.56 101 ALA A N 1
ATOM 814 C CA . ALA A 1 101 ? -17.412 -11.496 17.791 1.00 59.56 101 ALA A CA 1
ATOM 815 C C . ALA A 1 101 ? -18.792 -11.453 18.488 1.00 59.56 101 ALA A C 1
ATOM 817 O O . ALA A 1 101 ? -18.900 -10.989 19.625 1.00 59.56 101 ALA A O 1
ATOM 818 N N . ARG A 1 102 ? -19.858 -11.941 17.834 1.00 53.28 102 ARG A N 1
ATOM 819 C CA . ARG A 1 102 ? -21.227 -11.972 18.377 1.00 53.28 102 ARG A CA 1
ATOM 820 C C . ARG A 1 102 ? -21.523 -13.203 19.247 1.00 53.28 102 ARG A C 1
ATOM 822 O O . ARG A 1 102 ? -22.578 -13.244 19.867 1.00 53.28 102 ARG A O 1
ATOM 829 N N . ARG A 1 103 ? -20.627 -14.199 19.292 1.00 55.88 103 ARG A N 1
ATOM 830 C CA . ARG A 1 103 ? -20.909 -15.525 19.880 1.00 55.88 103 ARG A CA 1
ATOM 831 C C . ARG A 1 103 ? -20.499 -15.694 21.356 1.00 55.88 103 ARG A C 1
ATOM 833 O O . ARG A 1 103 ? -20.819 -16.721 21.936 1.00 55.88 103 ARG A O 1
ATOM 840 N N . ASN A 1 104 ? -19.859 -14.693 21.971 1.00 49.94 104 ASN A N 1
ATOM 841 C CA . ASN A 1 104 ? -19.455 -14.705 23.389 1.00 49.94 104 ASN A CA 1
ATOM 842 C C . ASN A 1 104 ? -20.214 -13.655 24.228 1.00 49.94 104 ASN A C 1
ATOM 844 O O . ASN A 1 104 ? -19.601 -12.766 24.827 1.00 49.94 104 ASN A O 1
ATOM 848 N N . ARG A 1 105 ? -21.546 -13.732 24.259 1.00 44.56 105 ARG A N 1
ATOM 849 C CA . ARG A 1 105 ? -22.365 -13.130 25.321 1.00 44.56 105 ARG A CA 1
ATOM 850 C C . ARG A 1 105 ? -23.437 -14.106 25.759 1.00 44.56 105 ARG A C 1
ATOM 852 O O . ARG A 1 105 ? -24.024 -14.737 24.855 1.00 44.56 105 ARG A O 1
#

Foldseek 3Di:
DKDKDKDADPDDPRNLFGIKIWIWDKDWQDDDFKIWIKIWIWIFIRCPHPVHGDTQWIKIKTWIWGPPDPFKIKTWIWIATPPVNDDGIDTDIDIGGHPPVVPPD

pLDDT: mean 76.93, std 14.36, range [44.56, 94.69]